Protein AF-F9UGF9-F1 (afdb_monomer)

Organism: NCBI:txid768671

pLDDT: mean 96.6, std 2.55, range [82.94, 98.56]

Mean predicted aligned error: 4.2 Å

Radius of gyration: 22.69 Å; Cα contacts (8 Å, |Δi|>4): 26; chains: 1; bounding box: 46×13×58 Å

Sequence (63 aa):
MIAEVYDALLSAGADDEKARAAAKAIAEYNRDISELRSNLALLKWMVGFNLAFTMAILWKVFS

Structure (mmCIF, N/CA/C/O backbone):
data_AF-F9UGF9-F1
#
_entry.id   AF-F9UGF9-F1
#
loop_
_atom_site.group_PDB
_atom_site.id
_atom_site.type_symbol
_atom_site.label_atom_id
_atom_site.label_alt_id
_atom_site.label_comp_id
_atom_site.label_asym_id
_atom_site.label_entity_id
_atom_site.label_seq_id
_atom_site.pdbx_PDB_ins_code
_atom_site.Cartn_x
_atom_site.Cartn_y
_atom_site.Cartn_z
_atom_site.occupancy
_atom_site.B_iso_or_equiv
_atom_site.auth_seq_id
_atom_site.auth_comp_id
_atom_site.auth_asym_id
_atom_site.auth_atom_id
_atom_site.pdbx_PDB_model_num
ATOM 1 N N . MET A 1 1 ? -3.669 -0.747 15.004 1.00 85.81 1 MET A N 1
ATOM 2 C CA . MET A 1 1 ? -5.067 -0.272 14.986 1.00 85.81 1 MET A CA 1
ATOM 3 C C . MET A 1 1 ? -5.030 1.229 14.782 1.00 85.81 1 MET A C 1
ATOM 5 O O . MET A 1 1 ? -4.121 1.846 15.324 1.00 85.81 1 MET A O 1
ATOM 9 N N . ILE A 1 2 ? -5.953 1.793 14.006 1.00 93.75 2 ILE A N 1
ATOM 10 C CA . ILE A 1 2 ? -6.098 3.251 13.879 1.00 93.75 2 ILE A CA 1
ATOM 11 C C . ILE A 1 2 ? -6.980 3.731 15.038 1.00 93.75 2 ILE A C 1
ATOM 13 O O . ILE A 1 2 ? -8.151 3.356 15.093 1.00 93.75 2 ILE A O 1
ATOM 17 N N . ALA A 1 3 ? -6.411 4.479 15.987 1.00 94.69 3 ALA A N 1
ATOM 18 C CA . ALA A 1 3 ? -7.098 4.866 17.224 1.00 94.69 3 ALA A CA 1
ATOM 19 C C . ALA A 1 3 ? -8.331 5.731 16.936 1.00 94.69 3 ALA A C 1
ATOM 21 O O . ALA A 1 3 ? -9.408 5.477 17.458 1.00 94.69 3 ALA A O 1
ATOM 22 N N . GLU A 1 4 ? -8.203 6.644 15.982 1.00 96.62 4 GLU A N 1
ATOM 23 C CA . GLU A 1 4 ? -9.249 7.567 15.559 1.00 96.62 4 GLU A CA 1
ATOM 24 C C . GLU A 1 4 ? -10.466 6.833 14.979 1.00 96.62 4 GLU A C 1
ATOM 26 O O . GLU A 1 4 ? -11.606 7.235 15.194 1.00 96.62 4 GLU A O 1
ATOM 31 N N . VAL A 1 5 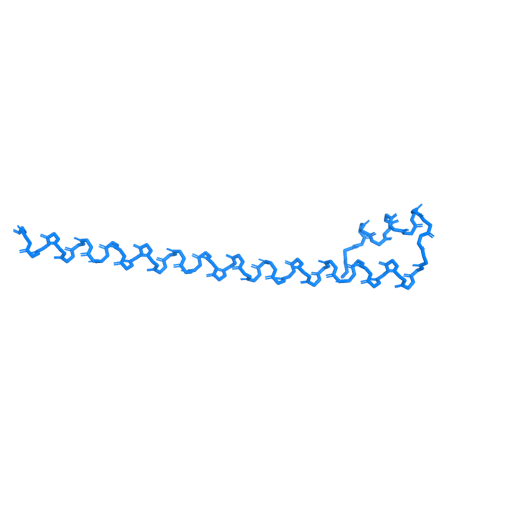? -10.238 5.727 14.262 1.00 96.06 5 VAL A N 1
ATOM 32 C CA . VAL A 1 5 ? -11.317 4.889 13.717 1.00 96.06 5 VAL A CA 1
ATOM 33 C C . VAL A 1 5 ? -12.029 4.134 14.835 1.00 96.06 5 VAL A C 1
ATOM 35 O O . VAL A 1 5 ? -13.251 4.034 14.824 1.00 96.06 5 VAL A O 1
ATOM 38 N N . TYR A 1 6 ? -11.277 3.602 15.797 1.00 97.44 6 TYR A N 1
ATOM 39 C CA . TYR A 1 6 ? -11.842 2.913 16.954 1.00 97.44 6 TYR A CA 1
ATOM 40 C C . TYR A 1 6 ? -12.683 3.861 17.819 1.00 97.44 6 TYR A C 1
ATOM 42 O O . TYR A 1 6 ? -13.838 3.546 18.101 1.00 97.44 6 TYR A O 1
ATOM 50 N N . ASP A 1 7 ? -12.157 5.043 18.145 1.00 97.31 7 ASP A N 1
ATOM 51 C CA . ASP A 1 7 ? -12.852 6.054 18.948 1.00 97.31 7 ASP A CA 1
ATOM 52 C C . ASP A 1 7 ? -14.125 6.553 18.252 1.00 97.31 7 ASP A C 1
ATOM 54 O O . ASP A 1 7 ? -15.172 6.721 18.887 1.00 97.31 7 ASP A O 1
ATOM 58 N N . ALA A 1 8 ? -14.070 6.740 16.928 1.00 97.62 8 ALA A N 1
ATOM 59 C CA . ALA A 1 8 ? -15.236 7.107 16.131 1.00 97.62 8 ALA A CA 1
ATOM 60 C C . ALA A 1 8 ? -16.310 6.009 16.138 1.00 97.62 8 ALA A C 1
ATOM 62 O O . ALA A 1 8 ? -17.494 6.313 16.274 1.00 97.62 8 ALA A O 1
ATOM 63 N N . LEU A 1 9 ? -15.914 4.736 16.023 1.00 96.88 9 LEU A N 1
ATOM 64 C CA . LEU A 1 9 ? -16.842 3.603 16.066 1.00 96.88 9 LEU A CA 1
ATOM 65 C C . LEU A 1 9 ? -17.479 3.440 17.451 1.00 96.88 9 LEU A C 1
ATOM 67 O O . LEU A 1 9 ? -18.690 3.239 17.530 1.00 96.88 9 LEU A O 1
ATOM 71 N N . LEU A 1 10 ? -16.705 3.592 18.529 1.00 97.56 10 LEU A N 1
ATOM 72 C CA . LEU A 1 10 ? -17.239 3.624 19.893 1.00 97.56 10 LEU A CA 1
ATOM 73 C C . LEU A 1 10 ? -18.237 4.771 20.082 1.00 97.56 10 LEU A 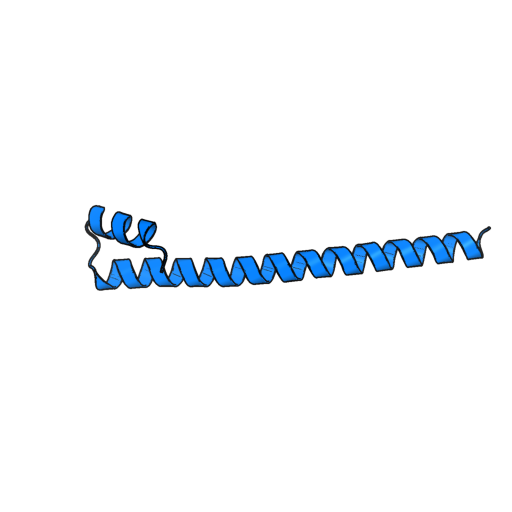C 1
ATOM 75 O O . LEU A 1 10 ? -19.339 4.559 20.582 1.00 97.56 10 LEU A O 1
ATOM 79 N N . SER A 1 11 ? -17.887 5.975 19.623 1.00 96.62 11 SER A N 1
ATOM 80 C CA . SER A 1 11 ? -18.766 7.152 19.695 1.00 96.62 11 SER A CA 1
ATOM 81 C C . SER A 1 11 ? -20.051 6.977 18.876 1.00 96.62 11 SER A C 1
ATOM 83 O O . SER A 1 11 ? -21.083 7.556 19.209 1.00 96.62 11 SER A O 1
ATOM 85 N N . ALA A 1 12 ? -20.011 6.148 17.830 1.00 96.62 12 ALA A N 1
ATOM 86 C CA . ALA A 1 12 ? -21.167 5.767 17.022 1.00 96.62 12 ALA A CA 1
ATOM 87 C C . ALA A 1 12 ? -22.008 4.626 17.636 1.00 96.62 12 ALA A C 1
ATOM 89 O O . ALA A 1 12 ? -22.998 4.209 17.035 1.00 96.62 12 ALA A O 1
ATOM 90 N N . GLY A 1 13 ? -21.639 4.120 18.818 1.00 95.81 13 GLY A N 1
ATOM 91 C CA . GLY A 1 13 ? -22.366 3.067 19.531 1.00 95.81 13 GLY A CA 1
ATOM 92 C C . GLY A 1 13 ? -21.990 1.640 19.126 1.00 95.81 13 GLY A C 1
ATOM 93 O O . GLY A 1 13 ? -22.746 0.710 19.411 1.00 95.81 13 GLY A O 1
ATOM 94 N N . ALA A 1 14 ? -20.854 1.437 18.452 1.00 96.62 14 ALA A N 1
ATOM 95 C CA . ALA A 1 14 ? -20.339 0.094 18.209 1.00 96.62 14 ALA A CA 1
ATOM 96 C C . ALA A 1 14 ? -19.827 -0.550 19.508 1.00 96.62 14 ALA A C 1
ATOM 98 O O . ALA A 1 14 ? -19.316 0.122 20.400 1.00 96.62 14 ALA A O 1
ATOM 99 N N . ASP A 1 15 ? -19.928 -1.8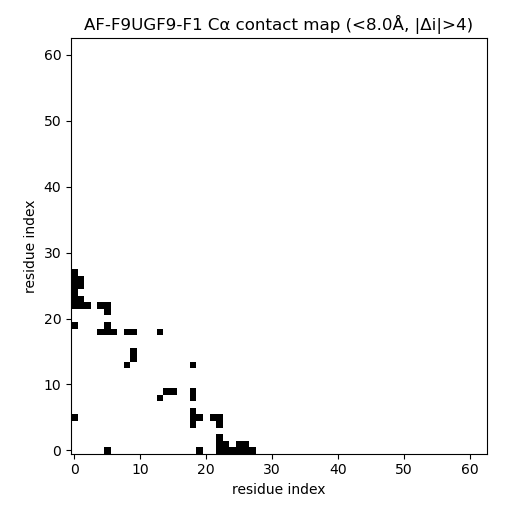76 19.579 1.00 97.44 15 ASP A N 1
ATOM 100 C CA . ASP A 1 15 ? -19.328 -2.669 20.654 1.00 97.44 15 ASP A CA 1
ATOM 101 C C . ASP A 1 15 ? -17.787 -2.585 20.630 1.00 97.44 15 ASP A C 1
ATOM 103 O O . ASP A 1 15 ? -17.199 -2.533 19.545 1.00 97.44 15 ASP A O 1
ATOM 107 N N . ASP A 1 16 ? -17.137 -2.602 21.804 1.00 94.81 16 ASP A N 1
ATOM 108 C CA . ASP A 1 16 ? -15.677 -2.433 21.951 1.00 94.81 16 ASP A CA 1
ATOM 109 C C . ASP A 1 16 ? -14.876 -3.412 21.089 1.00 94.81 16 ASP A C 1
ATOM 111 O O . ASP A 1 16 ? -13.945 -3.023 20.374 1.00 94.81 16 ASP A O 1
ATOM 115 N N . GLU A 1 17 ? -15.262 -4.689 21.122 1.00 96.50 17 GLU A N 1
ATOM 116 C CA . GLU A 1 17 ? -14.548 -5.746 20.416 1.00 96.50 17 GLU A CA 1
ATOM 117 C C . GLU A 1 17 ? -14.678 -5.552 18.902 1.00 96.50 17 GLU A C 1
ATOM 119 O O . GLU A 1 17 ? -13.697 -5.652 18.156 1.00 96.50 17 GLU A O 1
ATOM 124 N N . LYS A 1 18 ? -15.878 -5.176 18.444 1.00 96.19 18 LYS A N 1
ATOM 125 C CA . LYS A 1 18 ? -16.163 -4.908 17.028 1.00 96.19 18 LYS A CA 1
ATOM 126 C C . LYS A 1 18 ? -15.456 -3.652 16.528 1.00 96.19 18 LYS A C 1
ATOM 128 O O . LYS A 1 18 ? -14.878 -3.679 15.439 1.00 96.19 18 LYS A O 1
ATOM 133 N N . ALA A 1 19 ? -15.463 -2.575 17.312 1.00 97.69 19 ALA A N 1
ATOM 134 C CA . ALA A 1 19 ? -14.766 -1.336 16.989 1.00 97.69 19 ALA A CA 1
ATOM 135 C C . ALA A 1 19 ? -13.259 -1.588 16.844 1.00 97.69 19 ALA A C 1
ATOM 137 O O . ALA A 1 19 ? -12.637 -1.168 15.862 1.00 97.69 19 ALA A O 1
ATOM 138 N N . ARG A 1 20 ? -12.676 -2.343 17.783 1.00 96.62 20 ARG A N 1
ATOM 139 C CA . ARG A 1 20 ? -11.252 -2.692 17.780 1.00 96.62 20 ARG A CA 1
ATOM 140 C C . ARG A 1 20 ? -10.888 -3.569 16.587 1.00 96.62 20 ARG A C 1
ATOM 142 O O . ARG A 1 20 ? -9.880 -3.315 15.924 1.00 96.62 20 ARG A O 1
ATOM 149 N N . ALA A 1 21 ? -11.705 -4.581 16.292 1.00 97.12 21 ALA A N 1
ATOM 150 C CA . ALA A 1 21 ? -11.501 -5.469 15.152 1.00 97.12 21 ALA A CA 1
ATOM 151 C C . ALA A 1 21 ? -11.537 -4.701 13.821 1.00 97.12 21 ALA A C 1
ATOM 153 O O . ALA A 1 21 ? -10.624 -4.843 13.006 1.00 97.12 21 ALA A O 1
ATOM 154 N N . ALA A 1 22 ? -12.528 -3.827 13.627 1.00 95.75 22 ALA A N 1
ATOM 155 C CA . ALA A 1 22 ? -12.644 -3.007 12.423 1.00 95.75 22 ALA A CA 1
ATOM 156 C C . ALA A 1 22 ? -11.452 -2.048 12.262 1.00 95.75 22 ALA A C 1
ATOM 158 O O . ALA A 1 22 ? -10.812 -2.006 11.210 1.00 95.75 22 ALA A O 1
ATOM 159 N N . ALA A 1 23 ? -11.086 -1.330 13.325 1.00 96.94 23 ALA A N 1
ATOM 160 C CA . ALA A 1 23 ? -9.953 -0.410 13.303 1.00 96.94 23 ALA A CA 1
ATOM 161 C C . ALA A 1 23 ? -8.599 -1.125 13.118 1.00 96.94 23 ALA A C 1
ATOM 163 O O . ALA A 1 23 ? -7.630 -0.528 12.632 1.00 96.94 23 ALA A O 1
ATOM 164 N N . LYS A 1 24 ? -8.497 -2.402 13.508 1.00 96.44 24 LYS A N 1
ATOM 165 C CA . LYS A 1 24 ? -7.331 -3.247 13.230 1.00 96.44 24 LYS A CA 1
ATOM 166 C C . LYS A 1 24 ? -7.296 -3.678 11.764 1.00 96.44 24 LYS A C 1
ATOM 168 O O . LYS A 1 24 ? -6.260 -3.482 11.137 1.00 96.44 24 LYS A O 1
ATOM 173 N N . ALA A 1 25 ? -8.409 -4.161 11.216 1.00 96.75 25 ALA A N 1
ATOM 174 C CA . ALA A 1 25 ? -8.499 -4.564 9.813 1.00 96.75 25 ALA A CA 1
ATOM 175 C C . ALA A 1 25 ? -8.143 -3.408 8.861 1.00 96.75 25 ALA A C 1
ATOM 177 O O . ALA A 1 25 ? -7.363 -3.580 7.929 1.00 96.75 25 ALA A O 1
ATOM 178 N N . ILE A 1 26 ? -8.629 -2.192 9.137 1.00 95.38 26 ILE A N 1
ATOM 179 C CA . ILE A 1 26 ? -8.280 -1.009 8.332 1.00 95.38 26 ILE A CA 1
ATOM 180 C C . ILE A 1 26 ? -6.785 -0.667 8.453 1.00 95.38 26 ILE A C 1
ATOM 182 O O . ILE A 1 26 ? -6.156 -0.297 7.461 1.00 95.38 26 ILE A O 1
ATOM 186 N N . ALA A 1 27 ? -6.188 -0.819 9.640 1.00 95.50 27 ALA A N 1
ATOM 187 C CA . ALA A 1 27 ? -4.751 -0.607 9.818 1.00 95.50 27 ALA A CA 1
ATOM 188 C C . ALA A 1 27 ? -3.906 -1.608 9.009 1.00 95.50 27 ALA A C 1
ATOM 190 O O . ALA A 1 27 ? -2.870 -1.226 8.466 1.00 95.50 27 ALA A O 1
ATOM 191 N N . GLU A 1 28 ? -4.346 -2.866 8.927 1.00 95.69 28 GLU A N 1
ATOM 192 C CA . GLU A 1 28 ? -3.700 -3.909 8.122 1.00 95.69 28 GLU A CA 1
ATOM 193 C C . GLU A 1 28 ? -3.773 -3.566 6.628 1.00 95.69 28 GLU A C 1
ATOM 195 O O . GLU A 1 28 ? -2.732 -3.488 5.981 1.00 95.69 28 GLU A O 1
ATOM 200 N N . TYR A 1 29 ? -4.944 -3.180 6.109 1.00 95.00 29 TYR A N 1
ATOM 201 C CA . TYR A 1 29 ? -5.058 -2.725 4.717 1.00 95.00 29 TYR A CA 1
ATOM 202 C C . TYR A 1 29 ? -4.172 -1.516 4.398 1.00 95.00 29 TYR A C 1
ATOM 204 O O . TYR A 1 29 ? -3.586 -1.442 3.319 1.00 95.00 29 TYR A O 1
ATOM 212 N N . ASN A 1 30 ? -4.047 -0.557 5.320 1.00 94.19 30 ASN A N 1
ATOM 213 C CA . ASN A 1 30 ? -3.174 0.596 5.103 1.00 94.19 30 ASN A CA 1
ATOM 214 C C . ASN A 1 30 ? -1.697 0.180 4.983 1.00 94.19 30 ASN A C 1
ATOM 216 O O . ASN A 1 30 ? -0.953 0.745 4.179 1.00 94.19 30 ASN A O 1
ATOM 220 N N . ARG A 1 31 ? -1.275 -0.834 5.751 1.00 94.25 31 ARG A N 1
ATOM 221 C CA . ARG A 1 31 ? 0.071 -1.409 5.654 1.00 94.25 31 ARG A CA 1
ATOM 222 C C . ARG A 1 31 ? 0.296 -2.051 4.287 1.00 94.25 31 ARG A C 1
ATOM 224 O O . ARG A 1 31 ? 1.276 -1.706 3.630 1.00 94.25 31 ARG A O 1
ATOM 231 N N . ASP A 1 32 ? -0.633 -2.892 3.844 1.00 95.94 32 ASP A N 1
ATOM 232 C CA . ASP A 1 32 ? -0.542 -3.591 2.558 1.00 95.94 32 ASP A CA 1
ATOM 233 C C . ASP A 1 32 ? -0.513 -2.603 1.383 1.00 95.94 32 ASP A C 1
ATOM 235 O O . ASP A 1 32 ? 0.289 -2.727 0.457 1.00 95.94 32 ASP A O 1
ATOM 239 N N . ILE A 1 33 ? -1.339 -1.552 1.440 1.00 97.00 33 ILE A N 1
ATOM 240 C CA . ILE A 1 33 ? -1.351 -0.481 0.435 1.00 97.00 33 ILE A CA 1
ATOM 241 C C . ILE A 1 33 ? -0.027 0.292 0.431 1.00 97.00 33 ILE A C 1
ATOM 243 O O . ILE A 1 33 ? 0.457 0.673 -0.637 1.00 97.00 33 ILE A O 1
ATOM 247 N N . SER A 1 34 ? 0.563 0.554 1.597 1.00 96.56 34 SER A N 1
ATOM 248 C CA . SER A 1 34 ? 1.860 1.231 1.691 1.00 96.56 34 SER A CA 1
ATOM 249 C C . SER A 1 34 ? 2.974 0.395 1.051 1.00 96.56 34 SER A C 1
ATOM 251 O O . SER A 1 34 ? 3.755 0.908 0.244 1.00 96.56 34 SER A O 1
ATOM 253 N N . GLU A 1 35 ? 2.993 -0.910 1.326 1.00 97.06 35 GLU A N 1
ATOM 254 C CA . GLU A 1 35 ? 3.939 -1.849 0.721 1.00 97.06 35 GLU A CA 1
ATOM 255 C C . GLU A 1 35 ? 3.769 -1.924 -0.803 1.00 97.06 35 GLU A C 1
ATOM 257 O O . GLU A 1 35 ? 4.738 -1.770 -1.550 1.00 97.06 35 GLU A O 1
ATOM 262 N N . LEU A 1 36 ? 2.526 -2.041 -1.277 1.00 98.19 36 LEU A N 1
ATOM 263 C CA . LEU A 1 36 ? 2.181 -1.987 -2.698 1.00 98.19 36 LEU A CA 1
ATOM 264 C C . LEU A 1 36 ? 2.730 -0.703 -3.342 1.00 98.19 36 LEU A C 1
ATOM 266 O O . LEU A 1 36 ? 3.404 -0.754 -4.373 1.00 98.19 36 LEU A O 1
ATOM 270 N N . ARG A 1 37 ? 2.472 0.465 -2.742 1.00 98.06 37 ARG A N 1
ATOM 271 C CA . ARG A 1 37 ? 2.937 1.759 -3.270 1.00 98.06 37 ARG A CA 1
ATOM 272 C C . ARG A 1 37 ? 4.458 1.817 -3.384 1.00 98.06 37 ARG A C 1
ATOM 274 O O . ARG A 1 37 ? 4.952 2.311 -4.398 1.00 98.06 37 ARG A O 1
ATOM 281 N N . SER A 1 38 ? 5.178 1.297 -2.390 1.00 98.00 38 SER A N 1
ATOM 282 C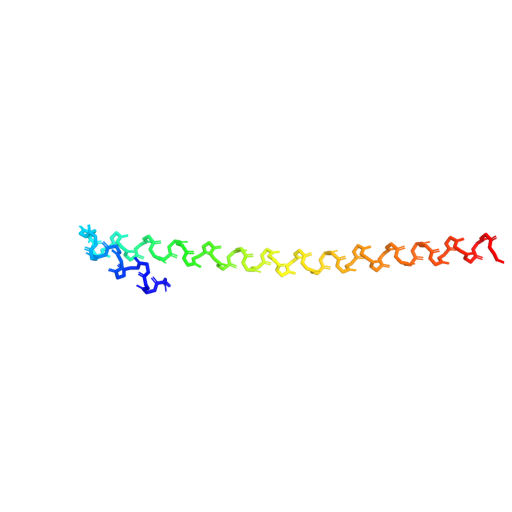 CA . SER A 1 38 ? 6.64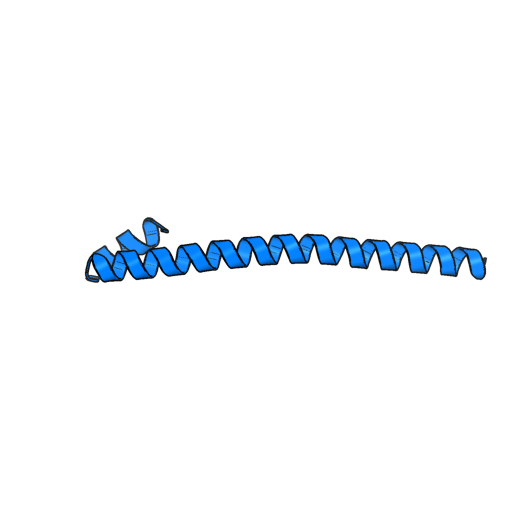1 1.197 -2.416 1.00 98.00 38 SER A CA 1
ATOM 283 C C . SER A 1 38 ? 7.125 0.322 -3.579 1.00 98.00 38 SER A C 1
ATOM 285 O O . SER A 1 38 ? 7.930 0.761 -4.404 1.00 98.00 38 SER A O 1
ATOM 287 N N . ASN A 1 39 ? 6.545 -0.871 -3.726 1.00 97.81 39 ASN A N 1
ATOM 288 C CA . ASN A 1 39 ? 6.883 -1.801 -4.803 1.00 97.81 39 ASN A CA 1
ATOM 289 C C . ASN A 1 39 ? 6.568 -1.220 -6.193 1.00 97.81 39 ASN A C 1
ATOM 291 O O . ASN A 1 39 ? 7.370 -1.345 -7.118 1.00 97.81 39 ASN A O 1
ATOM 295 N N . LEU A 1 40 ? 5.442 -0.513 -6.346 1.00 98.50 40 LEU A N 1
ATOM 296 C CA . LEU A 1 40 ? 5.107 0.190 -7.588 1.00 98.50 40 LEU A CA 1
ATOM 297 C C . LEU A 1 40 ? 6.071 1.334 -7.901 1.00 98.50 40 LEU A C 1
ATOM 299 O O . LEU A 1 40 ? 6.371 1.561 -9.072 1.00 98.50 40 LEU A O 1
ATOM 303 N N . ALA A 1 41 ? 6.534 2.077 -6.895 1.00 98.38 41 ALA A N 1
ATOM 304 C CA . ALA A 1 41 ? 7.510 3.141 -7.105 1.00 98.38 41 ALA A CA 1
ATOM 305 C C . ALA A 1 41 ? 8.834 2.571 -7.635 1.00 98.38 41 ALA A C 1
ATOM 307 O O . ALA A 1 41 ? 9.379 3.095 -8.609 1.00 98.38 41 ALA A O 1
ATOM 308 N N . LEU A 1 42 ? 9.298 1.459 -7.059 1.00 98.25 42 LEU A N 1
ATOM 309 C CA . LEU A 1 42 ? 10.482 0.744 -7.529 1.00 98.25 42 LEU A CA 1
ATOM 310 C C . LEU A 1 42 ? 10.291 0.205 -8.955 1.00 98.25 42 LEU A C 1
ATOM 312 O O . LEU A 1 42 ? 11.134 0.441 -9.819 1.00 98.25 42 LEU A O 1
ATOM 316 N N . LEU A 1 43 ? 9.152 -0.435 -9.240 1.00 98.44 43 LEU A N 1
ATOM 317 C CA . LEU A 1 43 ? 8.846 -0.949 -10.577 1.00 98.44 43 LEU A CA 1
ATOM 318 C C . LEU A 1 43 ? 8.828 0.166 -11.635 1.00 98.44 43 LEU A C 1
ATOM 320 O O . LEU A 1 43 ? 9.394 0.000 -12.714 1.00 98.44 43 LEU A O 1
ATOM 324 N N . LYS A 1 44 ? 8.232 1.325 -11.325 1.00 98.50 44 LYS A N 1
ATOM 325 C CA . LYS A 1 44 ? 8.234 2.494 -12.222 1.00 98.50 44 LYS A CA 1
ATOM 326 C C . LYS A 1 44 ? 9.651 2.976 -12.531 1.00 98.50 44 LYS A C 1
ATOM 328 O O . LYS A 1 44 ? 9.937 3.285 -13.685 1.00 98.50 44 LYS A O 1
ATOM 333 N N . TRP A 1 45 ? 10.536 3.000 -11.534 1.00 98.50 45 TRP A N 1
ATOM 334 C CA . TRP A 1 45 ? 11.947 3.335 -11.735 1.00 98.50 45 TRP A CA 1
ATOM 335 C C . TRP A 1 45 ? 12.662 2.331 -12.635 1.00 98.50 45 TRP A C 1
ATOM 337 O O . TRP A 1 45 ? 13.369 2.741 -13.553 1.00 98.50 45 TRP A O 1
ATOM 347 N N . MET A 1 46 ? 12.443 1.030 -12.426 1.00 98.31 46 MET A N 1
ATOM 348 C CA . MET A 1 46 ? 13.038 -0.016 -13.264 1.00 98.31 46 MET A CA 1
ATOM 349 C C . MET A 1 46 ? 12.590 0.103 -14.722 1.00 98.31 46 MET A C 1
ATOM 351 O O . MET A 1 46 ? 13.423 0.053 -15.624 1.00 98.31 46 MET A O 1
ATOM 355 N N . VAL A 1 47 ? 11.292 0.314 -14.957 1.00 98.56 47 VAL A N 1
ATOM 356 C CA . VAL A 1 47 ? 10.744 0.507 -16.308 1.00 98.56 47 VAL A CA 1
ATOM 357 C C . VAL A 1 47 ? 11.297 1.782 -16.945 1.00 98.56 47 VAL A C 1
ATOM 359 O O . VAL A 1 47 ? 11.726 1.747 -18.095 1.00 98.56 47 VAL A O 1
ATOM 362 N N . GLY A 1 48 ? 11.349 2.892 -16.202 1.00 98.25 48 GLY A N 1
ATOM 363 C CA . GLY A 1 48 ? 11.922 4.147 -16.691 1.00 98.25 48 GLY A CA 1
ATOM 364 C C . GLY A 1 48 ? 13.398 4.010 -17.070 1.00 98.25 48 GLY A C 1
ATOM 365 O O . GLY A 1 48 ? 13.807 4.451 -18.143 1.00 98.25 48 GLY A O 1
ATOM 366 N N . PHE A 1 49 ? 14.188 3.338 -16.232 1.00 98.38 49 PHE A N 1
ATOM 367 C CA . PHE A 1 49 ? 15.596 3.064 -16.506 1.00 98.38 49 PHE A CA 1
ATOM 368 C C . PHE A 1 49 ? 15.779 2.149 -17.722 1.00 98.38 49 PHE A C 1
ATOM 370 O O . PHE A 1 49 ? 16.596 2.443 -18.592 1.00 98.38 49 PHE A O 1
ATOM 377 N N . ASN A 1 50 ? 14.990 1.075 -17.824 1.00 98.38 50 ASN A N 1
ATOM 378 C CA . ASN A 1 50 ? 15.022 0.167 -18.969 1.00 98.38 50 ASN A CA 1
ATOM 379 C C . ASN A 1 50 ? 14.668 0.886 -20.280 1.00 98.38 50 ASN A C 1
ATOM 381 O O . ASN A 1 50 ? 15.356 0.698 -21.285 1.00 98.38 50 ASN A O 1
ATOM 385 N N . LEU A 1 51 ? 13.650 1.751 -20.260 1.00 98.44 51 LEU A N 1
ATOM 386 C CA . LEU A 1 51 ? 13.271 2.560 -21.413 1.00 98.44 51 LEU A CA 1
ATOM 387 C C . LEU A 1 51 ? 14.400 3.517 -21.812 1.00 98.44 51 LEU A C 1
ATOM 389 O O . LEU A 1 51 ? 14.761 3.568 -22.984 1.00 98.44 51 LEU A O 1
ATOM 393 N N . ALA A 1 52 ? 14.996 4.229 -20.851 1.00 98.38 52 ALA A N 1
ATOM 394 C CA . ALA A 1 52 ? 16.112 5.136 -21.113 1.00 98.38 52 ALA A CA 1
ATOM 395 C C . ALA A 1 52 ? 17.312 4.403 -21.735 1.00 98.38 52 ALA A C 1
ATOM 397 O O . ALA A 1 52 ? 17.864 4.866 -22.732 1.00 98.38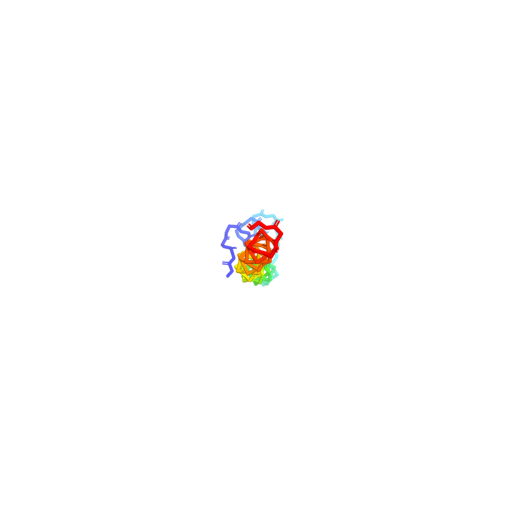 52 ALA A O 1
ATOM 398 N N . PHE A 1 53 ? 17.673 3.232 -21.201 1.00 98.06 53 PHE A N 1
ATOM 399 C CA . PHE A 1 53 ? 18.7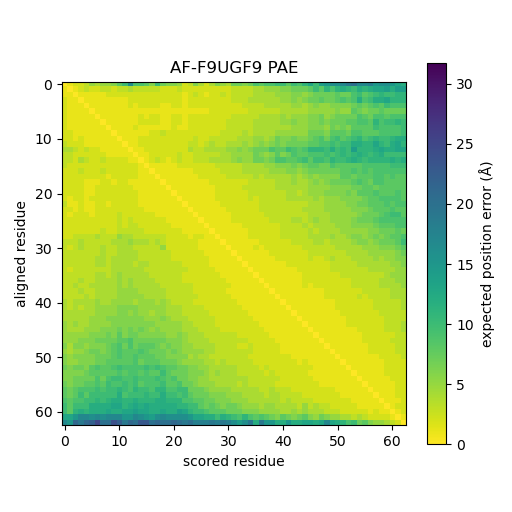45 2.399 -21.751 1.00 98.06 53 PHE A CA 1
ATOM 400 C C . PHE A 1 53 ? 18.431 1.914 -23.166 1.00 98.06 53 PHE A C 1
ATOM 402 O O . PHE A 1 53 ? 19.278 1.998 -24.053 1.00 98.06 53 PHE A O 1
ATOM 409 N N . THR A 1 54 ? 17.201 1.452 -23.393 1.00 98.00 54 THR A N 1
ATOM 410 C CA . THR A 1 54 ? 16.751 1.005 -24.715 1.00 98.00 54 THR A CA 1
ATOM 411 C C . THR A 1 54 ? 16.842 2.145 -25.728 1.00 98.00 54 THR A C 1
ATOM 413 O O . THR A 1 54 ? 17.416 1.969 -26.799 1.00 98.00 54 THR A O 1
ATOM 416 N N . MET A 1 55 ? 16.367 3.341 -25.371 1.00 98.12 55 MET A N 1
ATOM 417 C CA . MET A 1 55 ? 16.454 4.526 -26.228 1.00 98.12 55 MET A CA 1
ATOM 418 C C . MET A 1 55 ? 17.901 4.961 -26.485 1.00 98.12 55 MET A C 1
ATOM 420 O O . MET A 1 55 ? 18.230 5.324 -27.611 1.00 98.12 55 MET A O 1
ATOM 424 N N . ALA A 1 56 ? 18.780 4.889 -25.481 1.00 97.88 56 ALA A N 1
ATOM 425 C CA . ALA A 1 56 ? 20.197 5.215 -25.637 1.00 97.88 56 ALA A CA 1
ATOM 426 C C . ALA A 1 56 ? 20.912 4.254 -26.602 1.00 97.88 56 A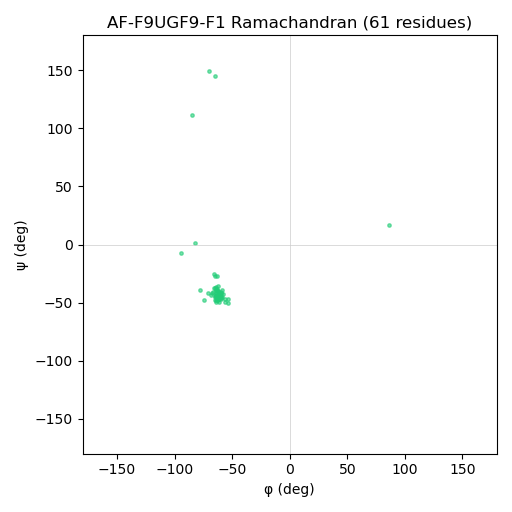LA A C 1
ATOM 428 O O . ALA A 1 56 ? 21.685 4.692 -27.455 1.00 97.88 56 ALA A O 1
ATOM 429 N N . ILE A 1 57 ? 20.625 2.952 -26.506 1.00 97.31 57 ILE A N 1
ATOM 430 C CA . ILE A 1 57 ? 21.159 1.947 -27.434 1.00 97.31 57 ILE A CA 1
ATOM 431 C C . ILE A 1 57 ? 20.633 2.203 -28.846 1.00 97.31 57 ILE A C 1
ATOM 433 O O . ILE A 1 57 ? 21.427 2.248 -29.782 1.00 97.31 57 ILE A O 1
ATOM 437 N N . LEU A 1 58 ? 19.321 2.416 -29.00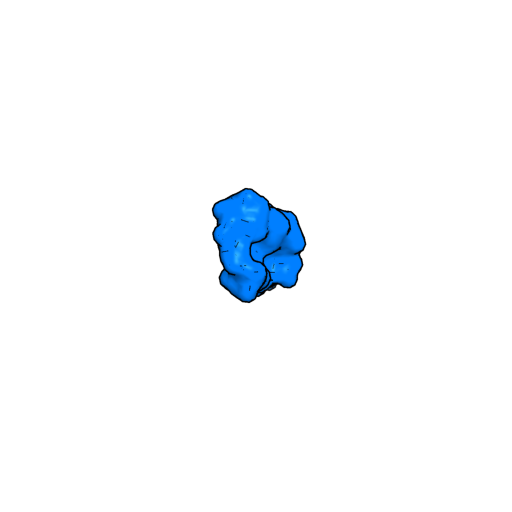2 1.00 97.38 58 LEU A N 1
ATOM 438 C CA . LEU A 1 58 ? 18.724 2.731 -30.302 1.00 97.38 58 LEU A CA 1
ATOM 439 C C . LEU A 1 58 ? 19.387 3.966 -30.920 1.00 97.38 58 LEU A C 1
ATOM 441 O O . LEU A 1 58 ? 19.815 3.913 -32.069 1.00 97.38 58 LEU A O 1
ATOM 445 N N . TRP A 1 59 ? 19.566 5.039 -30.145 1.00 97.94 59 TRP A N 1
ATOM 446 C CA . TRP A 1 59 ? 20.278 6.229 -30.607 1.00 97.94 59 TRP A CA 1
ATOM 447 C C . TRP A 1 59 ? 21.688 5.891 -31.098 1.00 97.94 59 TRP A C 1
ATOM 449 O O . TRP A 1 59 ? 22.054 6.275 -32.202 1.00 97.94 59 TRP A O 1
ATOM 459 N N . LYS A 1 60 ? 22.480 5.148 -30.315 1.00 97.00 60 LYS A N 1
ATOM 460 C CA . LYS A 1 60 ? 23.863 4.788 -30.674 1.00 97.00 60 LYS A CA 1
ATOM 461 C C . LYS A 1 60 ? 23.959 3.882 -31.906 1.00 97.00 60 LYS A C 1
ATOM 463 O O . LYS A 1 60 ? 25.003 3.867 -32.556 1.00 97.00 60 LYS A O 1
ATOM 468 N N . VAL A 1 61 ? 22.928 3.090 -32.190 1.00 97.06 61 VAL A N 1
ATOM 469 C CA . VAL A 1 61 ? 22.883 2.208 -33.366 1.00 97.06 61 VAL A CA 1
ATOM 470 C C . VAL A 1 61 ? 22.555 2.995 -34.635 1.00 97.06 61 VAL A C 1
ATOM 472 O O . VAL A 1 61 ? 23.136 2.716 -35.680 1.00 97.06 61 VAL A O 1
ATOM 475 N N . PHE A 1 62 ? 21.650 3.972 -34.551 1.00 94.44 62 PHE A N 1
ATOM 476 C CA . PHE A 1 62 ? 21.201 4.752 -35.711 1.00 94.44 62 PHE A CA 1
ATOM 477 C C . PHE A 1 62 ? 21.955 6.077 -35.921 1.00 94.44 62 PHE A C 1
ATOM 479 O O . PHE A 1 62 ? 21.750 6.720 -36.950 1.00 94.44 62 PHE A O 1
ATOM 486 N N . SER A 1 63 ? 22.825 6.471 -34.984 1.00 82.94 63 SER A N 1
ATOM 487 C CA . SER A 1 63 ? 23.700 7.649 -35.054 1.00 82.94 63 SER A CA 1
ATOM 488 C C . SER A 1 63 ? 25.162 7.313 -34.775 1.00 82.94 63 SER A C 1
ATOM 490 O O . SER A 1 63 ? 25.987 7.951 -35.458 1.00 82.94 63 SER A O 1
#

Solvent-accessible surface area (backbone atoms only — not comparable to full-atom values): 3360 Å² total; per-residue (Å²): 99,40,64,69,53,23,53,51,31,44,76,70,69,42,55,70,69,59,19,46,51,51,17,33,54,54,38,51,52,54,50,54,51,50,52,50,51,52,52,50,53,52,50,54,50,52,51,50,51,52,49,51,51,52,52,52,52,53,48,64,73,79,101

Foldseek 3Di:
DQVVQLVVCVVVVDDNVVSVVVNVVVVVVVVVVVVVVVVVVVVVVVVVVVVVVVVVVVVVVVD

Secondary structure (DSSP, 8-state):
--HHHHHHHHHTT--HHHHHHHHHHHHHHHHHHHHHHHHHHHHHHHHHHHHHHHHHHHHHHH-